Protein AF-A0A1C4VJP2-F1 (afdb_monomer)

Radius of gyration: 20.96 Å; Cα contacts (8 Å, |Δi|>4): 62; chains: 1; bounding box: 48×20×51 Å

Mean predicted aligned error: 5.74 Å

Sequence (79 aa):
MPTCTECPRTIEQTPGARARITCGPACRKRRQRRLHAEREARFRAAALELLTRQTAAIIDGNREALIAVERDAARLFGT

Structure (mmCIF, N/CA/C/O backbone):
data_AF-A0A1C4VJP2-F1
#
_entry.id   AF-A0A1C4VJP2-F1
#
loop_
_atom_site.group_PDB
_atom_site.id
_atom_site.type_symbol
_atom_site.label_atom_id
_atom_site.label_alt_id
_atom_site.label_comp_id
_atom_site.label_asym_id
_atom_site.label_entity_id
_atom_site.label_seq_id
_atom_site.pdbx_PDB_ins_code
_atom_site.Cartn_x
_atom_site.Cartn_y
_atom_site.Cartn_z
_atom_site.occupancy
_atom_site.B_iso_or_equiv
_atom_site.auth_seq_id
_atom_site.auth_comp_id
_atom_site.auth_asym_id
_atom_site.auth_atom_id
_atom_site.pdbx_PDB_model_num
ATOM 1 N N . MET A 1 1 ? 15.624 -15.937 -25.528 1.00 65.69 1 MET A N 1
ATOM 2 C CA . MET A 1 1 ? 16.002 -14.558 -25.137 1.00 65.69 1 MET A CA 1
ATOM 3 C C . MET A 1 1 ? 14.940 -14.015 -24.185 1.00 65.69 1 MET A C 1
ATOM 5 O O . MET A 1 1 ? 13.771 -14.289 -24.434 1.00 65.69 1 MET A O 1
ATOM 9 N N . PRO A 1 2 ? 15.298 -13.310 -23.102 1.00 81.50 2 PRO A N 1
ATOM 10 C CA . PRO A 1 2 ? 14.318 -12.800 -22.147 1.00 81.50 2 PRO A CA 1
ATOM 11 C C . PRO A 1 2 ? 13.509 -11.645 -22.739 1.00 81.50 2 PRO A C 1
A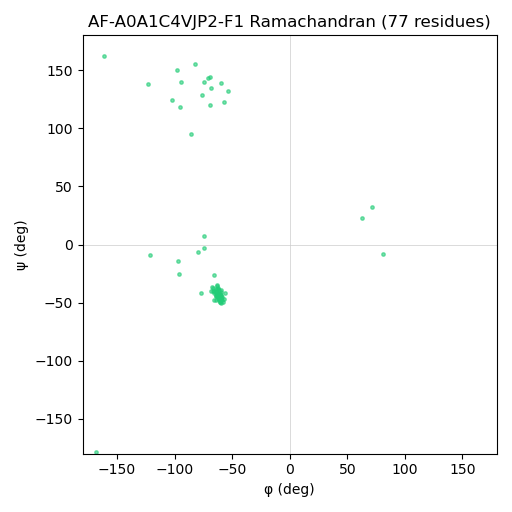TOM 13 O O . PRO A 1 2 ? 14.038 -10.816 -23.480 1.00 81.50 2 PRO A O 1
ATOM 16 N N . THR A 1 3 ? 12.226 -11.583 -22.401 1.00 88.38 3 THR A N 1
ATOM 17 C CA . THR A 1 3 ? 11.304 -10.523 -22.822 1.00 88.38 3 THR A CA 1
ATOM 18 C C . THR A 1 3 ? 11.162 -9.461 -21.735 1.00 88.38 3 THR A C 1
ATOM 20 O O . THR A 1 3 ? 11.321 -9.724 -20.542 1.00 88.38 3 THR A O 1
ATOM 23 N N . CYS A 1 4 ? 10.902 -8.220 -22.144 1.00 90.69 4 CYS A N 1
ATOM 24 C CA . CYS A 1 4 ? 10.631 -7.131 -21.216 1.00 90.69 4 CYS A CA 1
ATOM 25 C C . CYS A 1 4 ? 9.292 -7.352 -20.503 1.00 90.69 4 CYS A C 1
ATOM 27 O O . CYS A 1 4 ? 8.278 -7.620 -21.135 1.00 90.69 4 CYS A O 1
ATOM 29 N N . THR A 1 5 ? 9.246 -7.151 -19.186 1.00 89.50 5 THR A N 1
AT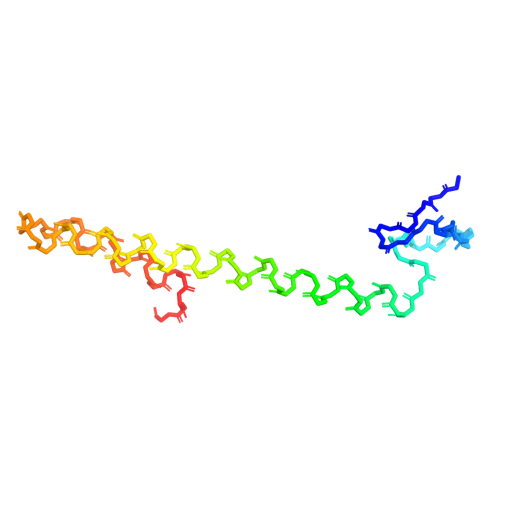OM 30 C CA . THR A 1 5 ? 7.994 -7.305 -18.416 1.00 89.50 5 THR A CA 1
ATOM 31 C C . THR A 1 5 ? 6.993 -6.165 -18.616 1.00 89.50 5 THR A C 1
ATOM 33 O O . THR A 1 5 ? 5.923 -6.177 -18.020 1.00 89.50 5 THR A O 1
ATOM 36 N N . GLU A 1 6 ? 7.356 -5.137 -19.385 1.00 92.25 6 GLU A N 1
ATOM 37 C CA . GLU A 1 6 ? 6.569 -3.909 -19.564 1.00 92.25 6 GLU A CA 1
ATOM 38 C C . GLU A 1 6 ? 6.192 -3.645 -21.029 1.00 92.25 6 GLU A C 1
ATOM 40 O O . GLU A 1 6 ? 5.456 -2.700 -21.313 1.00 92.25 6 GLU A O 1
ATOM 45 N N . CYS A 1 7 ? 6.746 -4.412 -21.972 1.00 90.50 7 CYS A N 1
ATOM 46 C CA . CYS A 1 7 ? 6.490 -4.278 -23.405 1.00 90.50 7 CYS A CA 1
ATOM 47 C C . CYS A 1 7 ? 6.908 -5.564 -24.143 1.00 90.50 7 CYS A C 1
ATOM 49 O O . CYS A 1 7 ? 7.719 -6.319 -23.618 1.00 90.50 7 CYS A O 1
ATOM 51 N N . PRO A 1 8 ? 6.452 -5.810 -25.381 1.00 89.81 8 PRO A N 1
ATOM 52 C CA . PRO A 1 8 ? 6.764 -7.051 -26.099 1.00 89.81 8 PRO A CA 1
ATOM 53 C C . PRO A 1 8 ? 8.206 -7.127 -26.642 1.00 89.81 8 PRO A C 1
ATOM 55 O O . PRO A 1 8 ? 8.530 -8.046 -27.387 1.00 89.81 8 PRO A O 1
ATOM 58 N N . ARG A 1 9 ? 9.091 -6.170 -26.314 1.00 90.50 9 ARG A N 1
ATOM 59 C CA . ARG A 1 9 ? 10.471 -6.173 -26.823 1.00 90.50 9 ARG A CA 1
ATOM 60 C C . ARG A 1 9 ? 11.327 -7.224 -26.126 1.00 90.50 9 ARG A C 1
ATOM 62 O O . ARG A 1 9 ? 11.310 -7.355 -24.899 1.00 90.50 9 ARG A O 1
ATOM 69 N N . THR A 1 10 ? 12.164 -7.879 -26.916 1.00 89.62 10 THR A N 1
ATOM 70 C CA . THR A 1 10 ? 13.245 -8.738 -26.436 1.00 89.62 10 THR A CA 1
ATOM 71 C C . THR A 1 10 ? 14.338 -7.906 -25.768 1.00 89.62 10 THR A C 1
ATOM 73 O O . THR A 1 10 ? 14.627 -6.778 -26.172 1.00 89.62 10 THR A O 1
ATOM 76 N N . ILE A 1 11 ? 14.933 -8.451 -24.714 1.00 89.62 11 ILE A N 1
ATOM 77 C CA . ILE A 1 11 ? 16.066 -7.859 -24.014 1.00 89.62 11 ILE A CA 1
ATOM 78 C C . ILE A 1 11 ? 17.342 -8.467 -24.583 1.00 89.62 11 ILE A C 1
ATOM 80 O O . ILE A 1 11 ? 17.577 -9.670 -24.458 1.00 89.62 11 ILE A O 1
ATOM 84 N N . GLU A 1 12 ? 18.188 -7.621 -25.157 1.00 84.00 12 GLU A N 1
ATOM 85 C CA . GLU A 1 12 ? 19.568 -7.986 -25.455 1.00 84.00 12 GLU A CA 1
ATOM 86 C C . GLU A 1 12 ? 20.333 -8.139 -24.137 1.00 84.00 12 GLU A C 1
ATOM 88 O O . GLU A 1 12 ? 20.393 -7.218 -23.313 1.00 84.00 12 GLU A O 1
ATOM 93 N N . GLN A 1 13 ? 20.865 -9.338 -23.906 1.00 82.62 13 GLN A N 1
ATOM 94 C CA . GLN A 1 13 ? 21.707 -9.626 -22.754 1.00 82.62 13 GLN A CA 1
ATOM 95 C C . GLN A 1 13 ? 23.165 -9.661 -23.188 1.00 82.62 13 GLN A C 1
ATOM 97 O O . GLN A 1 13 ? 23.543 -10.433 -24.064 1.00 82.62 13 GLN A O 1
ATOM 102 N N . THR A 1 14 ? 23.983 -8.840 -22.538 1.00 82.50 14 THR A N 1
ATOM 103 C CA . THR A 1 14 ? 25.436 -8.910 -22.671 1.00 82.50 14 THR A CA 1
ATOM 104 C C . THR A 1 14 ? 25.949 -10.111 -21.866 1.00 82.50 14 THR A C 1
ATOM 106 O O . THR A 1 14 ? 25.607 -10.215 -20.682 1.00 82.50 14 THR A O 1
ATOM 109 N N . PRO A 1 15 ? 26.757 -11.012 -22.456 1.00 83.25 15 PRO A N 1
ATOM 110 C CA . PRO A 1 15 ? 27.367 -12.122 -21.726 1.00 83.25 15 PRO A CA 1
ATOM 111 C C . PRO A 1 15 ? 28.135 -11.628 -20.491 1.00 83.25 15 PRO A C 1
ATOM 113 O O . PRO A 1 15 ? 28.886 -10.661 -20.571 1.00 83.25 15 PRO A O 1
ATOM 116 N N . GLY A 1 16 ? 27.908 -12.257 -19.334 1.00 82.88 16 GLY A N 1
ATOM 117 C CA . GLY A 1 16 ? 28.528 -11.875 -18.057 1.00 82.88 16 GLY A CA 1
ATOM 118 C C . GLY A 1 16 ? 27.869 -10.697 -17.322 1.00 82.88 16 GLY A C 1
ATOM 119 O O . GLY A 1 16 ? 28.198 -10.443 -16.164 1.00 82.88 16 GLY A O 1
ATOM 120 N N . ALA A 1 17 ? 26.906 -9.996 -17.931 1.00 82.31 17 ALA A N 1
ATOM 121 C CA . ALA A 1 17 ? 26.145 -8.950 -17.249 1.00 82.31 17 ALA A CA 1
ATOM 122 C C . ALA A 1 17 ? 24.981 -9.523 -16.420 1.00 82.31 17 ALA A C 1
ATOM 124 O O . ALA A 1 17 ? 24.433 -10.588 -16.710 1.00 82.31 17 ALA A O 1
ATOM 125 N N . ARG A 1 18 ? 24.546 -8.776 -15.393 1.00 83.50 18 ARG A N 1
ATOM 126 C CA . ARG A 1 18 ? 23.362 -9.136 -14.593 1.00 83.50 18 ARG A CA 1
ATOM 127 C C . ARG A 1 18 ? 22.109 -9.206 -15.470 1.00 83.50 18 ARG A C 1
ATOM 129 O O . ARG A 1 18 ? 21.871 -8.321 -16.296 1.00 83.50 18 ARG A O 1
ATOM 136 N N . ALA A 1 19 ? 21.267 -10.208 -15.218 1.00 83.50 19 ALA A N 1
ATOM 137 C CA . ALA A 1 19 ? 20.000 -10.378 -15.917 1.00 83.50 19 ALA A CA 1
ATOM 138 C C . ALA A 1 19 ? 19.113 -9.129 -15.769 1.00 83.50 19 ALA A C 1
ATOM 140 O O . ALA A 1 19 ? 18.791 -8.682 -14.665 1.00 83.50 19 ALA A O 1
ATOM 141 N N . ARG A 1 20 ? 18.717 -8.548 -16.904 1.00 84.25 20 ARG A N 1
ATOM 142 C CA . ARG A 1 20 ? 17.823 -7.387 -16.957 1.00 84.25 20 ARG A CA 1
ATOM 143 C C . ARG A 1 20 ? 16.376 -7.838 -17.133 1.00 84.25 20 ARG A C 1
ATOM 145 O O . ARG A 1 20 ? 16.101 -8.723 -17.931 1.00 84.25 20 ARG A O 1
ATOM 152 N N . ILE A 1 21 ? 15.467 -7.163 -16.430 1.00 88.94 21 ILE A N 1
ATOM 153 C CA . ILE A 1 21 ? 14.011 -7.413 -16.469 1.00 88.94 21 ILE A CA 1
ATOM 154 C C . ILE A 1 21 ? 13.299 -6.460 -17.452 1.00 88.94 21 ILE A C 1
ATOM 156 O O . ILE A 1 21 ? 12.241 -6.762 -17.995 1.00 88.94 21 ILE A O 1
ATOM 160 N N . THR A 1 22 ? 13.889 -5.288 -17.709 1.00 91.94 22 THR A N 1
ATOM 161 C CA . THR A 1 22 ? 13.326 -4.257 -18.597 1.00 91.94 22 THR A CA 1
ATOM 162 C C . THR A 1 22 ? 14.291 -3.903 -19.725 1.00 91.94 22 THR A C 1
ATOM 164 O O . THR A 1 22 ? 15.483 -3.673 -19.467 1.00 91.94 22 THR A O 1
ATOM 167 N N . CYS A 1 23 ? 13.772 -3.740 -20.945 1.00 89.56 23 CYS A N 1
ATOM 168 C CA . CYS A 1 23 ? 14.577 -3.453 -22.139 1.00 89.56 23 CYS A CA 1
ATOM 169 C C . CYS A 1 23 ? 15.275 -2.078 -22.103 1.00 89.56 23 CYS A C 1
ATOM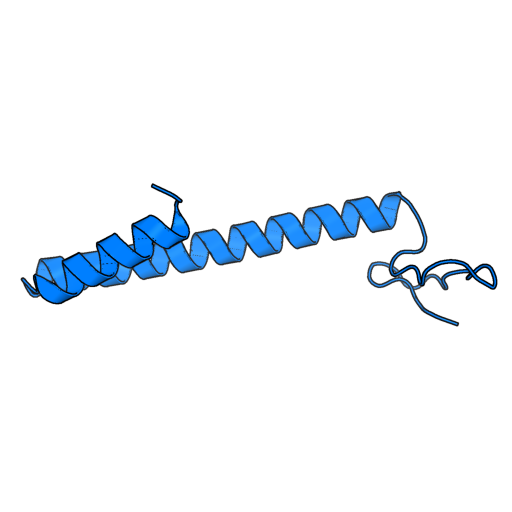 171 O O . CYS A 1 23 ? 16.352 -1.923 -22.665 1.00 89.56 23 CYS A O 1
ATOM 173 N N . GLY A 1 24 ? 14.749 -1.085 -21.376 1.00 90.38 24 GLY A N 1
ATOM 174 C CA . GLY A 1 24 ? 15.350 0.254 -21.330 1.00 90.38 24 GLY A CA 1
ATOM 175 C C . GLY A 1 24 ? 14.798 1.182 -20.241 1.00 90.38 24 GLY A C 1
ATOM 176 O O . GLY A 1 24 ? 13.923 0.770 -19.470 1.00 90.38 24 GLY A O 1
ATOM 177 N N . PRO A 1 25 ? 15.286 2.438 -20.174 1.00 91.81 25 PRO A N 1
ATOM 178 C CA . PRO A 1 25 ? 14.921 3.406 -19.133 1.00 91.81 25 PRO A CA 1
ATOM 179 C C . PRO A 1 25 ? 13.422 3.722 -19.078 1.00 91.81 25 PRO A C 1
ATOM 181 O O . PRO A 1 25 ? 12.847 3.787 -17.995 1.00 91.81 25 PRO A O 1
ATOM 184 N N . ALA A 1 26 ? 12.759 3.840 -20.233 1.00 92.75 26 ALA A N 1
ATOM 185 C CA . ALA A 1 26 ? 11.320 4.099 -20.298 1.00 92.75 26 ALA A CA 1
ATOM 186 C C . ALA A 1 26 ? 10.493 2.972 -19.649 1.00 92.75 26 ALA A C 1
ATOM 188 O O . ALA A 1 26 ? 9.607 3.236 -18.837 1.00 92.75 26 ALA A O 1
ATOM 189 N N . CYS A 1 27 ? 10.823 1.709 -19.946 1.00 94.00 27 CYS A N 1
ATOM 190 C CA . CYS A 1 27 ? 10.180 0.550 -19.320 1.00 94.00 27 CYS A CA 1
ATOM 191 C C . CYS A 1 27 ? 10.524 0.454 -17.830 1.00 94.00 27 CYS A C 1
ATOM 193 O O . CYS A 1 27 ? 9.654 0.159 -17.021 1.00 94.00 27 CYS A O 1
ATOM 195 N N . ARG A 1 28 ? 11.755 0.800 -17.432 1.00 92.81 28 ARG A N 1
ATOM 196 C CA . ARG A 1 28 ? 12.127 0.884 -16.012 1.00 92.81 28 ARG A CA 1
ATOM 197 C C . ARG A 1 28 ? 11.268 1.903 -15.256 1.00 92.81 28 ARG A C 1
ATOM 199 O O . ARG A 1 28 ? 10.763 1.583 -14.184 1.00 92.81 28 ARG A O 1
ATOM 206 N N . LYS A 1 29 ? 11.046 3.089 -15.834 1.00 95.19 29 LYS A N 1
ATOM 207 C CA . LYS A 1 29 ? 10.184 4.134 -15.258 1.00 95.19 29 LYS A CA 1
ATOM 208 C C . LYS A 1 29 ? 8.717 3.699 -15.196 1.00 95.19 29 LYS A C 1
ATOM 210 O O . LYS A 1 29 ? 8.055 3.953 -14.194 1.00 95.19 29 LYS A O 1
ATOM 215 N N . ARG A 1 30 ? 8.210 3.016 -16.231 1.00 94.44 30 ARG A N 1
ATOM 216 C CA . ARG A 1 30 ? 6.853 2.437 -16.239 1.00 94.44 30 ARG A CA 1
ATOM 217 C C . ARG A 1 30 ? 6.681 1.405 -15.124 1.00 94.44 30 ARG A C 1
ATOM 219 O O . ARG A 1 30 ? 5.762 1.545 -14.322 1.00 94.44 30 ARG A O 1
ATOM 226 N N . ARG A 1 31 ? 7.625 0.465 -15.006 1.00 93.94 31 ARG A N 1
ATOM 227 C CA . ARG A 1 31 ? 7.653 -0.533 -13.931 1.00 93.94 31 ARG A CA 1
ATOM 228 C C . ARG A 1 31 ? 7.674 0.123 -12.559 1.00 93.94 31 ARG A C 1
ATOM 230 O O . ARG A 1 31 ? 6.906 -0.261 -11.691 1.00 93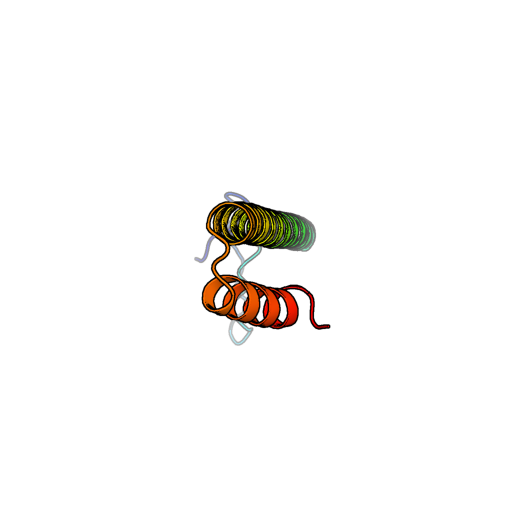.94 31 ARG A O 1
ATOM 237 N N . GLN A 1 32 ? 8.526 1.129 -12.368 1.00 95.25 32 GLN A N 1
ATOM 238 C CA . GLN A 1 32 ? 8.597 1.870 -11.112 1.00 95.25 32 GLN A CA 1
ATOM 239 C C . GLN A 1 32 ? 7.244 2.501 -10.761 1.00 95.25 32 GLN A C 1
ATOM 241 O O . GLN A 1 32 ? 6.759 2.298 -9.654 1.00 95.25 32 GLN A O 1
ATOM 246 N N . ARG A 1 33 ? 6.603 3.212 -11.700 1.00 95.19 33 ARG A N 1
ATOM 247 C CA . ARG A 1 33 ? 5.273 3.809 -11.483 1.00 95.19 33 ARG A CA 1
ATOM 248 C C . ARG A 1 33 ? 4.224 2.762 -11.121 1.00 95.19 33 ARG A C 1
ATOM 250 O O . ARG A 1 33 ? 3.476 2.974 -10.176 1.00 95.19 33 ARG A O 1
ATOM 257 N N . ARG A 1 34 ? 4.204 1.633 -11.835 1.00 95.06 34 ARG A N 1
ATOM 258 C CA . ARG A 1 34 ? 3.303 0.512 -11.548 1.00 95.06 34 ARG A CA 1
ATOM 259 C C . ARG A 1 34 ? 3.520 -0.036 -10.139 1.00 95.06 34 ARG A C 1
ATOM 261 O O . ARG A 1 34 ? 2.568 -0.120 -9.381 1.00 95.06 34 ARG A O 1
ATOM 268 N N . LEU A 1 35 ? 4.766 -0.323 -9.761 1.00 95.50 35 LEU A N 1
ATOM 269 C CA . LEU A 1 35 ? 5.094 -0.828 -8.424 1.00 95.50 35 LEU A CA 1
ATOM 270 C C . LEU A 1 35 ? 4.738 0.172 -7.316 1.00 95.50 35 LEU A C 1
ATOM 272 O O . LEU A 1 35 ? 4.274 -0.235 -6.255 1.00 95.50 35 LEU A O 1
ATOM 276 N N . HIS A 1 36 ? 4.931 1.473 -7.551 1.00 95.38 36 HIS A N 1
ATOM 277 C CA . HIS A 1 36 ? 4.486 2.506 -6.614 1.00 95.38 36 HIS A CA 1
ATOM 278 C C . HIS A 1 36 ? 2.963 2.523 -6.477 1.00 95.38 36 HIS A C 1
ATOM 280 O O . HIS A 1 36 ? 2.476 2.499 -5.352 1.00 95.38 36 HIS A O 1
ATOM 286 N N . ALA A 1 37 ? 2.228 2.501 -7.590 1.00 95.56 37 ALA A N 1
ATOM 287 C CA . ALA A 1 37 ? 0.768 2.465 -7.574 1.00 95.56 37 ALA A CA 1
ATOM 288 C C 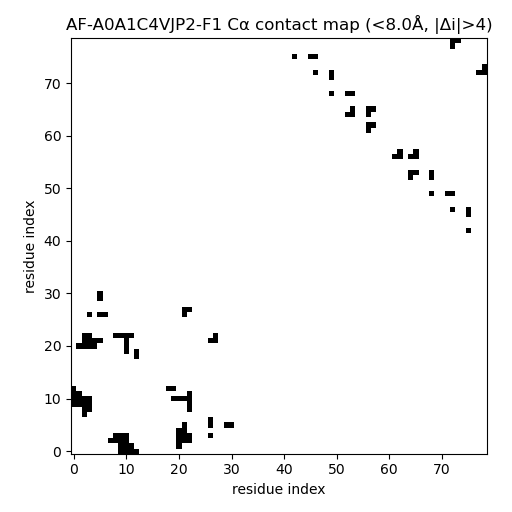. ALA A 1 37 ? 0.233 1.195 -6.888 1.00 95.56 37 ALA A C 1
ATOM 290 O O . ALA A 1 37 ? -0.679 1.274 -6.074 1.00 95.56 37 ALA A O 1
ATOM 291 N N . GLU A 1 38 ? 0.832 0.031 -7.152 1.00 96.00 38 GLU A N 1
ATOM 292 C CA . GLU A 1 38 ? 0.488 -1.230 -6.485 1.00 96.00 38 GLU A CA 1
ATOM 293 C C . GLU A 1 38 ? 0.758 -1.160 -4.975 1.00 96.00 38 GLU A C 1
ATOM 295 O O . GLU A 1 38 ? -0.069 -1.601 -4.176 1.00 96.00 38 GLU A O 1
ATOM 300 N N . ARG A 1 39 ? 1.894 -0.585 -4.561 1.00 95.38 39 ARG A N 1
ATOM 301 C CA . ARG A 1 39 ? 2.222 -0.397 -3.141 1.00 95.38 39 ARG A CA 1
ATOM 302 C C . ARG A 1 39 ? 1.237 0.552 -2.461 1.00 95.38 39 ARG A C 1
ATOM 304 O O . ARG A 1 39 ? 0.784 0.255 -1.361 1.00 95.38 39 ARG A O 1
ATOM 311 N N . GLU A 1 40 ? 0.902 1.661 -3.108 1.00 95.81 40 GLU A N 1
ATOM 312 C CA . GLU A 1 40 ? -0.064 2.634 -2.600 1.00 95.81 40 GLU A CA 1
ATOM 313 C C . GLU A 1 40 ? -1.470 2.030 -2.495 1.00 95.81 40 GLU A C 1
ATOM 315 O O . GLU A 1 40 ? -2.133 2.195 -1.476 1.00 95.81 40 GLU A O 1
ATOM 320 N N . ALA A 1 41 ? -1.903 1.265 -3.499 1.00 96.56 41 ALA A N 1
ATOM 321 C CA . ALA A 1 41 ? -3.181 0.562 -3.470 1.00 96.56 41 ALA A CA 1
ATOM 322 C C . ALA A 1 41 ? -3.248 -0.448 -2.315 1.00 96.56 41 ALA A C 1
ATOM 324 O O . ALA A 1 41 ? -4.234 -0.471 -1.581 1.00 96.56 41 ALA A O 1
ATOM 325 N N . ARG A 1 42 ? -2.183 -1.236 -2.103 1.00 95.56 42 ARG A N 1
ATOM 326 C CA . ARG A 1 42 ? -2.090 -2.166 -0.963 1.00 95.56 42 ARG A CA 1
ATOM 327 C C . ARG A 1 42 ? -2.141 -1.438 0.375 1.00 95.56 42 ARG A C 1
ATOM 329 O O . ARG A 1 42 ? -2.840 -1.882 1.277 1.00 95.56 42 ARG A O 1
ATOM 336 N N . PHE A 1 43 ? -1.431 -0.319 0.491 1.00 95.69 43 PHE A N 1
ATOM 337 C CA . PHE A 1 43 ? -1.456 0.504 1.696 1.00 95.69 43 PHE A CA 1
ATOM 338 C C . PHE A 1 43 ? -2.861 1.048 1.982 1.00 95.69 43 PHE A C 1
ATOM 340 O O . PHE A 1 43 ? -3.354 0.906 3.096 1.00 95.69 43 PHE A O 1
ATOM 347 N N . ARG A 1 44 ? -3.540 1.604 0.970 1.00 96.00 44 ARG A N 1
ATOM 348 C CA . ARG A 1 44 ? -4.920 2.098 1.102 1.00 96.00 44 ARG A CA 1
ATOM 349 C C . ARG A 1 44 ? -5.890 0.987 1.504 1.00 96.00 44 ARG A C 1
ATOM 351 O O . ARG A 1 44 ? -6.719 1.210 2.377 1.00 96.00 44 ARG A O 1
ATOM 358 N N . ALA A 1 45 ? -5.773 -0.198 0.904 1.00 96.81 45 ALA A N 1
ATOM 359 C CA . ALA A 1 45 ? -6.605 -1.347 1.258 1.00 96.81 45 ALA A CA 1
ATOM 360 C C . ALA A 1 45 ? -6.406 -1.763 2.727 1.00 96.81 45 ALA A C 1
ATOM 362 O O . ALA A 1 45 ? -7.385 -1.906 3.453 1.00 96.81 45 ALA A O 1
ATOM 363 N N . ALA A 1 46 ? -5.154 -1.861 3.185 1.00 95.94 46 ALA A N 1
ATOM 364 C CA . ALA A 1 46 ? -4.839 -2.182 4.578 1.00 95.94 46 ALA A CA 1
ATOM 365 C C . ALA A 1 46 ? -5.336 -1.105 5.562 1.00 95.94 46 ALA A C 1
ATOM 367 O O . ALA A 1 46 ? -5.837 -1.425 6.638 1.00 95.94 46 ALA A O 1
ATOM 368 N N . ALA A 1 47 ? -5.235 0.176 5.192 1.00 96.06 47 ALA A N 1
ATOM 369 C CA . ALA A 1 47 ? -5.743 1.278 6.006 1.00 96.06 47 ALA A CA 1
ATOM 370 C C . ALA A 1 47 ? -7.276 1.245 6.131 1.00 96.06 47 ALA A C 1
ATOM 372 O O . ALA A 1 47 ? -7.807 1.445 7.221 1.00 96.06 47 ALA A O 1
ATOM 373 N N . LEU A 1 48 ? -7.991 0.954 5.039 1.00 97.25 48 LEU A N 1
ATOM 374 C CA . LEU A 1 48 ? -9.448 0.798 5.068 1.00 97.25 48 LEU A CA 1
ATOM 375 C C . LEU A 1 48 ? -9.872 -0.384 5.942 1.00 97.25 48 LEU A C 1
ATOM 377 O O . LEU A 1 48 ? -10.772 -0.238 6.762 1.00 97.25 48 LEU A O 1
ATOM 381 N N . GLU A 1 49 ? -9.192 -1.525 5.822 1.00 97.06 49 GLU A N 1
ATOM 382 C CA . GLU A 1 49 ? -9.451 -2.694 6.666 1.00 97.06 49 GLU A CA 1
ATOM 383 C C . GLU A 1 49 ? -9.241 -2.383 8.156 1.00 97.06 49 GLU A C 1
ATOM 385 O O . GLU A 1 49 ? -10.044 -2.791 8.999 1.00 97.06 49 GLU A O 1
ATOM 390 N N . LEU A 1 50 ? -8.192 -1.626 8.496 1.00 96.50 50 LEU A N 1
ATOM 391 C CA . LEU A 1 50 ? -7.964 -1.157 9.864 1.00 96.50 50 LEU A CA 1
ATOM 392 C C . LEU A 1 50 ? -9.110 -0.293 10.376 1.00 96.50 50 LEU A C 1
ATOM 394 O O . LEU A 1 50 ? -9.586 -0.538 11.482 1.00 96.50 50 LEU A O 1
ATOM 398 N N . LEU A 1 51 ? -9.574 0.671 9.577 1.00 96.56 51 LEU A N 1
ATOM 399 C CA . LEU A 1 51 ? -10.703 1.525 9.946 1.00 96.56 51 LEU A CA 1
ATOM 400 C C . LEU A 1 51 ? -11.969 0.697 10.176 1.00 96.56 51 LEU A C 1
ATOM 402 O O . LEU A 1 51 ? -12.631 0.874 11.193 1.00 96.56 51 LEU A O 1
ATOM 406 N N . THR A 1 52 ? -12.273 -0.256 9.292 1.00 97.88 52 THR A N 1
ATOM 407 C CA . THR A 1 52 ? -13.432 -1.143 9.458 1.00 97.88 52 THR A CA 1
ATOM 408 C C . THR A 1 52 ? -13.349 -1.952 10.753 1.00 97.88 52 THR A C 1
ATOM 410 O O . THR A 1 52 ? -14.317 -1.986 11.513 1.00 97.88 52 THR A O 1
ATOM 413 N N . ARG A 1 53 ? -12.191 -2.560 11.048 1.00 97.19 53 ARG A N 1
ATOM 414 C CA . ARG A 1 53 ? -11.980 -3.312 12.297 1.00 97.19 53 ARG A CA 1
ATOM 415 C C . ARG A 1 53 ? -12.066 -2.414 13.530 1.00 97.19 53 ARG A C 1
ATOM 417 O O . ARG A 1 53 ? -12.665 -2.814 14.524 1.00 97.19 53 ARG A O 1
ATOM 424 N N . GLN A 1 54 ? -11.516 -1.202 13.459 1.00 97.50 54 GLN A N 1
ATOM 425 C CA . GLN A 1 54 ? -11.608 -0.216 14.533 1.00 97.50 54 GLN A CA 1
ATOM 426 C C . GLN A 1 54 ? -13.064 0.151 14.818 1.00 97.50 54 GLN A C 1
ATOM 428 O O . GLN A 1 54 ? -13.489 0.114 15.967 1.00 97.50 54 GLN A O 1
ATOM 433 N N . THR A 1 55 ? -13.835 0.479 13.779 1.00 97.69 55 THR A N 1
ATOM 434 C CA . THR A 1 55 ? -15.247 0.847 13.915 1.00 97.69 55 THR A CA 1
ATOM 435 C C . THR A 1 55 ? -16.056 -0.283 14.542 1.00 97.69 55 THR A C 1
ATOM 437 O O . THR A 1 55 ? -16.801 -0.027 15.483 1.00 97.69 55 THR A O 1
ATOM 440 N N . ALA A 1 56 ? -15.869 -1.525 14.084 1.00 97.25 56 ALA A N 1
ATOM 441 C CA . ALA A 1 56 ? -16.529 -2.687 14.679 1.00 97.25 56 ALA A CA 1
ATOM 442 C C . ALA A 1 56 ? -16.170 -2.840 16.167 1.00 97.25 56 ALA A C 1
ATOM 444 O O . ALA A 1 56 ? -17.055 -2.925 17.010 1.00 97.25 56 ALA A O 1
ATOM 445 N N . ALA A 1 57 ? -14.882 -2.758 16.511 1.00 96.94 57 ALA A N 1
ATOM 446 C CA . ALA A 1 57 ? -14.430 -2.872 17.895 1.00 96.94 57 ALA A CA 1
ATOM 447 C C . ALA A 1 57 ? -14.966 -1.752 18.809 1.00 96.94 57 ALA A C 1
ATOM 449 O O . ALA A 1 57 ? -15.255 -2.014 19.975 1.00 96.94 57 ALA A O 1
ATOM 450 N N . ILE A 1 58 ? -15.124 -0.523 18.297 1.00 96.81 58 ILE A N 1
ATOM 451 C CA . ILE A 1 58 ? -15.751 0.588 19.034 1.00 96.81 58 ILE A CA 1
ATOM 452 C C . ILE A 1 58 ? -17.230 0.292 19.296 1.00 96.81 58 ILE A C 1
ATOM 454 O O . ILE A 1 58 ? -17.680 0.454 20.428 1.00 96.81 58 ILE A O 1
ATOM 458 N N . ILE A 1 59 ? -17.973 -0.136 18.270 1.00 97.38 59 ILE A N 1
ATOM 459 C CA . ILE A 1 59 ? -19.405 -0.456 18.381 1.00 97.38 59 ILE A CA 1
ATOM 460 C C . I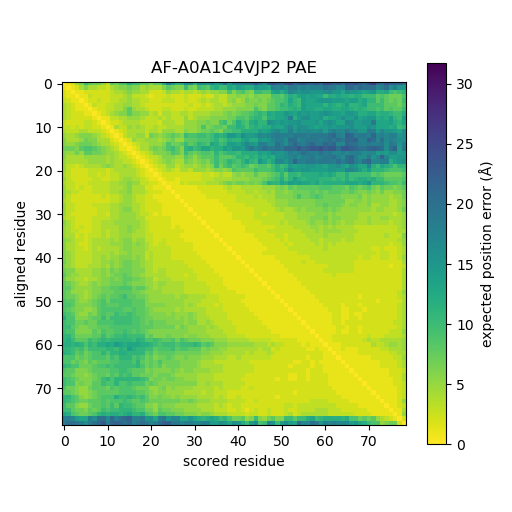LE A 1 59 ? -19.625 -1.592 19.387 1.00 97.38 59 ILE A C 1
ATOM 462 O O . ILE A 1 59 ? -20.508 -1.494 20.236 1.00 97.38 59 ILE A O 1
ATOM 466 N N . ASP A 1 60 ? -18.781 -2.621 19.336 1.00 96.62 60 ASP A N 1
ATOM 467 C CA . ASP A 1 60 ? -18.868 -3.796 20.207 1.00 96.62 60 ASP A CA 1
ATOM 468 C C . ASP A 1 60 ? -18.289 -3.554 21.616 1.00 96.62 60 ASP A C 1
ATOM 470 O O . ASP A 1 60 ? -18.358 -4.432 22.477 1.00 96.62 60 ASP A O 1
ATOM 474 N N . GLY A 1 61 ? -17.668 -2.394 21.869 1.00 96.50 61 GLY A N 1
ATOM 475 C CA . GLY A 1 61 ? -16.974 -2.107 23.129 1.00 96.50 61 GLY A CA 1
ATOM 476 C C . GLY A 1 61 ? -15.774 -3.029 23.404 1.00 96.50 61 GLY A C 1
ATOM 477 O O . GLY A 1 61 ? -15.372 -3.205 24.557 1.00 96.50 61 GLY A O 1
ATOM 478 N N . ASN A 1 62 ? -15.189 -3.636 22.367 1.00 97.56 62 ASN A N 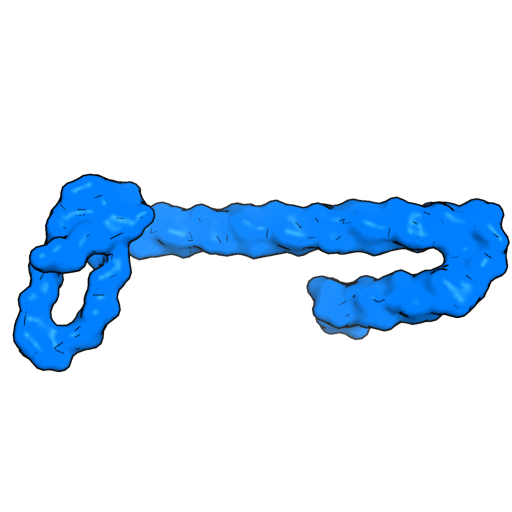1
ATOM 479 C CA . ASN A 1 62 ? -14.133 -4.636 22.497 1.00 97.56 62 ASN A CA 1
ATOM 480 C C . ASN A 1 62 ? -12.744 -3.986 22.609 1.00 97.56 62 ASN A C 1
ATOM 482 O O . ASN A 1 62 ? -12.068 -3.696 21.617 1.00 97.56 62 ASN A O 1
ATOM 486 N N . ARG A 1 63 ? -12.286 -3.802 23.850 1.00 95.94 63 ARG A N 1
ATOM 487 C CA . ARG A 1 63 ? -10.992 -3.175 24.154 1.00 95.94 63 ARG A CA 1
ATOM 488 C C . ARG A 1 63 ? -9.784 -3.961 23.634 1.00 95.94 63 ARG A C 1
ATOM 490 O O . ARG A 1 63 ? -8.806 -3.347 23.215 1.00 95.94 63 ARG A O 1
ATOM 497 N N . GLU A 1 64 ? -9.825 -5.290 23.646 1.00 96.56 64 GLU A N 1
ATOM 498 C CA . GLU A 1 64 ? -8.707 -6.113 23.161 1.00 96.56 64 GLU A CA 1
ATOM 499 C C . GLU A 1 64 ? -8.532 -5.979 21.646 1.00 96.56 64 GLU A C 1
ATOM 501 O O . GLU A 1 64 ? -7.409 -5.832 21.156 1.00 96.56 64 GLU A O 1
ATOM 506 N N . ALA A 1 65 ? -9.646 -5.941 20.910 1.00 95.88 65 ALA A N 1
ATOM 507 C CA . ALA A 1 65 ? -9.637 -5.701 19.473 1.00 95.88 65 ALA A CA 1
ATOM 508 C C . ALA A 1 65 ? -9.073 -4.312 19.127 1.00 95.88 65 ALA A C 1
ATOM 510 O O . ALA A 1 65 ? -8.301 -4.191 18.176 1.00 95.88 65 ALA A O 1
ATOM 511 N N . LEU A 1 66 ? -9.376 -3.281 19.925 1.00 96.31 66 LEU A N 1
ATOM 512 C CA . LEU A 1 66 ? -8.798 -1.944 19.739 1.00 96.31 66 LEU A CA 1
ATOM 513 C C . LEU A 1 66 ? -7.276 -1.933 19.923 1.00 96.31 66 LEU A C 1
ATOM 515 O O . LEU A 1 66 ? -6.573 -1.380 19.082 1.00 96.31 66 LEU A O 1
ATOM 519 N N . ILE A 1 67 ? -6.751 -2.615 20.945 1.00 96.75 67 ILE A N 1
ATOM 520 C CA . ILE A 1 67 ? -5.296 -2.735 21.157 1.00 96.75 67 ILE A CA 1
ATOM 521 C C . ILE A 1 67 ? -4.625 -3.450 19.974 1.00 96.75 67 ILE A C 1
ATOM 523 O O . ILE A 1 67 ? -3.525 -3.080 19.555 1.00 96.75 67 ILE A O 1
ATOM 527 N N . ALA A 1 68 ? -5.267 -4.481 19.415 1.00 96.12 68 ALA A N 1
ATOM 528 C CA . ALA A 1 68 ? -4.756 -5.166 18.229 1.00 96.12 68 ALA A CA 1
ATOM 529 C C . ALA A 1 68 ? -4.721 -4.233 17.005 1.00 96.12 68 ALA A C 1
ATOM 531 O O . ALA A 1 68 ? -3.708 -4.181 16.306 1.00 96.12 68 ALA A O 1
ATOM 532 N N . VAL A 1 69 ? -5.783 -3.450 16.788 1.00 95.38 69 VAL A N 1
ATOM 533 C CA . VAL A 1 69 ? -5.846 -2.435 15.725 1.00 95.38 69 VAL A CA 1
ATOM 534 C C . VAL A 1 69 ? -4.751 -1.380 15.892 1.00 95.38 69 VAL A C 1
ATOM 536 O O . VAL A 1 69 ? -4.089 -1.046 14.913 1.00 95.38 69 VAL A O 1
ATOM 539 N N . GLU A 1 70 ? -4.503 -0.887 17.106 1.00 95.12 70 GLU A N 1
ATOM 540 C CA . GLU A 1 70 ? -3.444 0.097 17.378 1.00 95.12 70 GLU A CA 1
ATOM 541 C C . GLU A 1 70 ? -2.049 -0.447 17.041 1.00 95.12 70 GLU A C 1
ATOM 543 O O . GLU A 1 70 ? -1.252 0.232 16.390 1.00 95.12 70 GLU A O 1
ATOM 548 N N . ARG A 1 71 ? -1.754 -1.700 17.409 1.00 96.06 71 ARG A N 1
ATOM 549 C CA . ARG A 1 71 ? -0.482 -2.357 17.057 1.00 96.06 71 ARG A CA 1
ATOM 550 C C . ARG A 1 71 ? -0.325 -2.544 15.552 1.00 96.06 71 ARG A C 1
ATOM 552 O O . ARG A 1 71 ? 0.769 -2.375 15.013 1.00 96.06 71 ARG A O 1
ATOM 559 N N . ASP A 1 72 ? -1.397 -2.919 14.865 1.00 95.31 72 ASP A N 1
ATOM 560 C CA . ASP A 1 72 ? -1.393 -3.061 13.411 1.00 95.31 72 ASP A CA 1
ATOM 561 C C . ASP A 1 72 ? -1.201 -1.705 12.718 1.00 95.31 72 ASP A C 1
ATOM 563 O O . ASP A 1 72 ? -0.434 -1.611 11.758 1.00 95.31 72 ASP A O 1
ATOM 567 N N . ALA A 1 73 ? -1.833 -0.648 13.235 1.00 94.12 73 ALA A N 1
ATOM 568 C CA . ALA A 1 73 ? -1.658 0.715 12.753 1.00 94.12 73 ALA A CA 1
ATOM 569 C C . ALA A 1 73 ? -0.207 1.186 12.932 1.00 94.12 73 ALA A C 1
ATOM 571 O O . ALA A 1 73 ? 0.392 1.655 11.966 1.00 94.12 73 ALA A O 1
ATOM 572 N N . ALA A 1 74 ? 0.404 0.965 14.101 1.00 94.31 74 ALA A N 1
ATOM 573 C CA . ALA A 1 74 ? 1.813 1.292 14.334 1.00 94.31 74 ALA A CA 1
ATOM 574 C C . ALA A 1 74 ? 2.743 0.611 13.312 1.00 94.31 74 ALA A C 1
ATOM 576 O O . ALA A 1 74 ? 3.635 1.242 12.745 1.00 94.31 74 ALA A O 1
ATOM 577 N N . ARG A 1 75 ? 2.480 -0.662 12.977 1.00 94.25 75 ARG A N 1
ATOM 578 C CA . ARG A 1 75 ? 3.233 -1.390 11.938 1.00 94.25 75 ARG A CA 1
ATOM 579 C C . ARG A 1 75 ? 3.016 -0.835 10.529 1.00 94.25 75 ARG A C 1
ATOM 581 O O . ARG A 1 75 ? 3.954 -0.833 9.735 1.00 94.25 75 ARG A O 1
ATOM 588 N N . LEU A 1 76 ? 1.796 -0.408 10.201 1.00 92.19 76 LEU A N 1
ATOM 589 C CA . LEU A 1 76 ? 1.451 0.077 8.863 1.00 92.19 76 LEU A CA 1
ATOM 590 C C . LEU A 1 76 ? 1.954 1.506 8.609 1.00 92.19 76 LEU A C 1
ATOM 592 O O . LEU A 1 76 ? 2.446 1.792 7.516 1.00 92.19 76 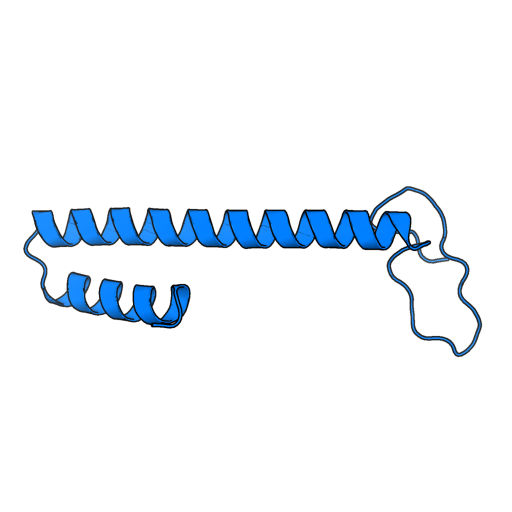LEU A O 1
ATOM 596 N N . PHE A 1 77 ? 1.830 2.387 9.602 1.00 91.50 77 PHE A N 1
ATOM 597 C CA . PHE A 1 77 ? 2.155 3.811 9.493 1.00 91.50 77 PHE A CA 1
ATOM 598 C C . PHE A 1 77 ? 3.560 4.163 10.006 1.00 91.50 77 PHE A C 1
ATOM 600 O O . PHE A 1 77 ? 4.064 5.233 9.671 1.00 91.50 77 PHE A O 1
ATOM 607 N N . GLY A 1 78 ? 4.224 3.265 10.743 1.00 80.81 78 GLY A N 1
ATOM 608 C CA . GLY A 1 78 ? 5.578 3.482 11.262 1.00 80.81 78 GLY A CA 1
ATOM 609 C C . GLY A 1 78 ? 5.646 4.513 12.392 1.00 80.81 78 GLY A C 1
ATOM 610 O O . GLY A 1 78 ? 6.634 5.240 12.476 1.00 80.81 78 GLY A O 1
ATOM 611 N N . THR A 1 79 ? 4.588 4.598 13.202 1.00 57.28 79 THR A N 1
ATOM 612 C CA . THR A 1 79 ? 4.462 5.478 14.377 1.00 57.28 79 THR A CA 1
ATOM 613 C C . THR A 1 79 ? 4.843 4.767 15.661 1.00 57.28 79 THR A C 1
ATOM 615 O O . THR A 1 79 ? 4.413 3.598 15.802 1.00 57.28 79 THR A O 1
#

Secondary structure (DSSP, 8-state):
-PBPTTSSPBPPPPTTSPPPSSSSHHHHHHHHHHHHHHHHHHHHHHHHHHHHHHHHHHHTT-HHHHHHHHHHHHHHHT-

Organism: Micromonospora viridifaciens (NCBI:txid1881)

pLDDT: mean 92.09, std 6.86, range [57.28, 97.88]

Solvent-accessible surface area (backbone atoms only — not comparable to full-atom values): 4648 Å² total; per-residue (Å²): 130,56,60,20,83,76,48,96,48,71,35,88,75,60,88,94,56,81,90,74,6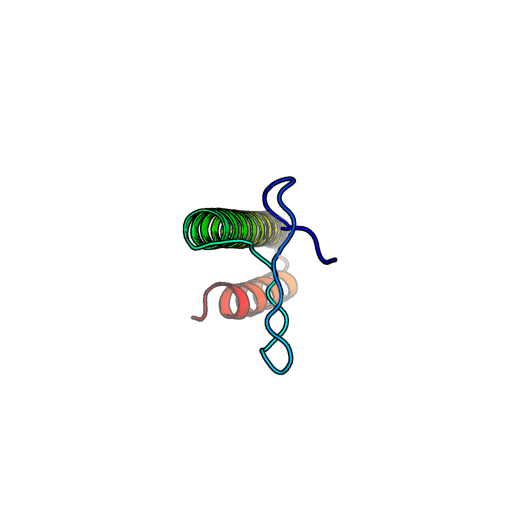0,51,66,44,70,69,42,46,53,50,52,50,52,51,53,50,51,53,51,51,51,53,50,52,52,54,52,52,53,46,50,53,53,42,53,50,23,61,76,70,67,36,63,68,56,42,56,52,42,51,56,52,45,30,68,74,74,73,103

Nearest PDB structures (foldseek):
  8p18-assembly1_6  TM=8.649E-01  e=7.906E+00  Escherichia coli K-12

Foldseek 3Di:
DAAAPQDRDDADDDPPDDDDNHNDDVSVVVVVVVVVVVVVVVLVVLVVVLVVQCVVCVVVVPPVSNVVSVVSCCVSVVD